Protein AF-A0A4W5PLY5-F1 (afdb_monomer_lite)

Structure (mmCIF, N/CA/C/O backbone):
data_AF-A0A4W5PLY5-F1
#
_entry.id   AF-A0A4W5PLY5-F1
#
loop_
_atom_site.group_PDB
_atom_site.id
_atom_site.type_symbol
_atom_site.label_atom_id
_atom_site.label_alt_id
_atom_site.label_comp_id
_atom_site.label_asym_id
_atom_site.label_entity_id
_atom_site.label_seq_id
_atom_site.pdbx_PDB_ins_code
_atom_site.Cartn_x
_atom_site.Cartn_y
_atom_site.Cartn_z
_atom_site.occupancy
_atom_site.B_iso_or_equiv
_atom_site.auth_seq_id
_atom_site.auth_comp_id
_atom_site.auth_asym_id
_atom_site.auth_atom_id
_atom_site.pdbx_PDB_model_num
ATOM 1 N N . MET A 1 1 ? 3.151 27.236 -1.627 1.00 37.25 1 MET A N 1
ATOM 2 C CA . MET A 1 1 ? 2.928 26.470 -2.877 1.00 37.25 1 MET A CA 1
ATOM 3 C C . MET A 1 1 ? 3.394 25.007 -2.717 1.00 37.25 1 MET A C 1
ATOM 5 O O . MET A 1 1 ? 3.979 24.449 -3.630 1.00 37.25 1 MET A O 1
ATOM 9 N N . GLU A 1 2 ? 3.125 24.353 -1.571 1.00 38.78 2 GLU A N 1
ATOM 10 C CA . GLU A 1 2 ? 3.777 23.074 -1.183 1.00 38.78 2 GLU A CA 1
ATOM 11 C C . GLU A 1 2 ? 2.825 21.877 -1.012 1.00 38.78 2 GLU A C 1
ATOM 13 O O . GLU A 1 2 ? 3.253 20.768 -0.711 1.00 38.78 2 GLU A O 1
ATOM 18 N N . ARG A 1 3 ? 1.519 22.053 -1.242 1.00 42.00 3 ARG A N 1
ATOM 19 C CA . ARG A 1 3 ? 0.507 21.013 -0.970 1.00 42.00 3 ARG A CA 1
ATOM 20 C C . ARG A 1 3 ? 0.464 19.853 -1.977 1.00 42.00 3 ARG A C 1
ATOM 22 O O . ARG A 1 3 ? -0.352 18.958 -1.809 1.00 42.00 3 ARG A O 1
ATOM 29 N N . GLN A 1 4 ? 1.303 19.854 -3.014 1.00 45.94 4 GLN A N 1
ATOM 30 C CA . GLN A 1 4 ? 1.280 18.828 -4.069 1.00 45.94 4 GLN A CA 1
ATOM 31 C C . GLN A 1 4 ? 2.422 17.803 -3.999 1.00 45.94 4 GLN A C 1
ATOM 33 O O . GLN A 1 4 ? 2.379 16.827 -4.742 1.00 45.94 4 GLN A O 1
ATOM 38 N N . LYS A 1 5 ? 3.423 17.971 -3.120 1.00 44.31 5 LYS A N 1
ATOM 39 C CA . LYS A 1 5 ? 4.597 17.072 -3.082 1.00 44.31 5 LYS A CA 1
ATOM 40 C C . LYS A 1 5 ? 4.474 15.881 -2.121 1.00 44.31 5 LYS A C 1
ATOM 42 O O . LYS A 1 5 ? 5.244 14.942 -2.248 1.00 44.31 5 LYS A O 1
ATOM 47 N N . SER A 1 6 ? 3.500 15.872 -1.212 1.00 43.03 6 SER A N 1
ATOM 48 C CA . SER A 1 6 ? 3.457 14.948 -0.064 1.00 43.03 6 SER A CA 1
ATOM 49 C C . SER A 1 6 ? 2.333 13.899 -0.092 1.00 43.03 6 SER A C 1
ATOM 51 O O . SER A 1 6 ? 1.884 13.451 0.961 1.00 43.03 6 SER A O 1
ATOM 53 N N . GLY A 1 7 ? 1.913 13.460 -1.285 1.00 43.56 7 GLY A N 1
ATOM 54 C CA . GLY A 1 7 ? 0.998 12.321 -1.445 1.00 43.56 7 GLY A CA 1
ATOM 55 C C . GLY A 1 7 ? -0.453 12.647 -1.070 1.00 43.56 7 GLY A C 1
ATOM 56 O O . GLY A 1 7 ? -0.740 13.329 -0.091 1.00 43.56 7 GLY A O 1
ATOM 57 N N . GLY A 1 8 ? -1.389 12.211 -1.912 1.00 49.47 8 GLY A N 1
ATOM 58 C CA . GLY A 1 8 ? -2.797 12.598 -1.844 1.00 49.47 8 GLY A CA 1
ATOM 59 C C . GLY A 1 8 ? -3.451 12.367 -0.478 1.00 49.47 8 GLY A C 1
ATOM 60 O O . GLY A 1 8 ? -3.172 11.396 0.222 1.00 49.47 8 GLY A O 1
ATOM 61 N N . ASN A 1 9 ? -4.380 13.257 -0.119 1.00 45.59 9 ASN A N 1
ATOM 62 C CA . ASN A 1 9 ? -5.299 13.022 0.989 1.00 45.59 9 ASN A CA 1
ATOM 63 C C . ASN A 1 9 ? -6.125 11.773 0.667 1.00 45.59 9 ASN A C 1
ATOM 65 O O . ASN A 1 9 ? -7.021 11.830 -0.178 1.00 45.59 9 ASN A O 1
ATOM 69 N N . TYR A 1 10 ? -5.860 10.659 1.354 1.00 52.91 10 TYR A N 1
ATOM 70 C CA . TYR A 1 10 ? -6.839 9.584 1.438 1.00 52.91 10 TYR A CA 1
ATOM 71 C C . TYR A 1 10 ? -8.093 10.176 2.080 1.00 52.91 10 TYR A C 1
ATOM 73 O O . TYR A 1 10 ? -8.100 10.538 3.260 1.00 52.91 10 TYR A O 1
ATOM 81 N N . SER A 1 11 ? -9.110 10.427 1.253 1.00 55.78 11 SER A N 1
ATOM 82 C CA . SER A 1 11 ? -10.267 11.205 1.683 1.00 55.78 11 SER A CA 1
ATOM 83 C C . SER A 1 11 ? -10.959 10.500 2.851 1.00 55.78 11 SER A C 1
ATOM 85 O O . SER A 1 11 ? -11.158 9.284 2.835 1.00 55.78 11 SER A O 1
ATOM 87 N N . ARG A 1 12 ? -11.345 11.278 3.867 1.00 48.94 12 ARG A N 1
ATOM 88 C CA . ARG A 1 12 ? -12.010 10.794 5.088 1.00 48.94 12 ARG A CA 1
ATOM 89 C C . ARG A 1 12 ? -13.253 9.938 4.780 1.00 48.94 12 ARG A C 1
ATOM 91 O O . ARG A 1 12 ? -13.559 9.037 5.548 1.00 48.94 12 ARG A O 1
ATOM 98 N N . TYR A 1 13 ? -13.903 10.195 3.641 1.00 49.31 13 TYR A N 1
ATOM 99 C CA . TYR A 1 13 ? -15.086 9.487 3.148 1.00 49.31 13 TYR A CA 1
ATOM 100 C C . TYR A 1 13 ? -14.782 8.073 2.617 1.00 49.31 13 TYR A C 1
ATOM 102 O O . TYR A 1 13 ? -15.492 7.126 2.951 1.00 49.31 13 TYR A O 1
ATOM 110 N N . ARG A 1 14 ? -13.685 7.905 1.860 1.00 54.97 14 ARG A N 1
ATOM 111 C CA . ARG A 1 14 ? -13.246 6.593 1.346 1.00 54.97 14 ARG A CA 1
ATOM 112 C C . ARG A 1 14 ? -12.831 5.649 2.472 1.00 54.97 14 ARG A C 1
ATOM 114 O O . ARG A 1 14 ? -13.305 4.527 2.545 1.00 54.97 14 ARG A O 1
ATOM 121 N N . ALA A 1 15 ? -12.060 6.143 3.439 1.00 54.91 15 ALA A N 1
ATOM 122 C CA . ALA A 1 15 ? -11.621 5.354 4.596 1.00 54.91 15 ALA A CA 1
ATOM 123 C C . ALA A 1 15 ? -12.763 4.781 5.459 1.00 54.91 15 ALA A C 1
ATOM 125 O O . ALA A 1 15 ? -12.613 3.723 6.076 1.00 54.91 15 ALA A O 1
ATOM 126 N N . GLN A 1 16 ? -13.881 5.511 5.545 1.00 51.00 16 GLN A N 1
ATOM 127 C CA . GLN A 1 16 ? -15.042 5.141 6.357 1.00 51.00 16 GLN A CA 1
ATOM 128 C C . GLN A 1 16 ? -15.945 4.118 5.663 1.00 51.00 16 GLN A C 1
ATOM 130 O O . GLN A 1 16 ? -16.570 3.311 6.344 1.00 51.00 16 GLN A O 1
ATOM 135 N N . THR A 1 17 ? -15.998 4.123 4.330 1.00 61.19 17 THR A N 1
ATOM 136 C CA . THR A 1 17 ? -16.929 3.287 3.556 1.00 61.19 17 THR A CA 1
ATOM 137 C C . THR A 1 17 ? -16.242 2.105 2.869 1.00 61.19 17 THR A C 1
ATOM 139 O O . THR A 1 17 ? -16.855 1.052 2.708 1.00 61.19 17 THR A O 1
ATOM 142 N N . GLU A 1 18 ? -14.954 2.217 2.544 1.00 73.44 18 GLU A N 1
ATOM 143 C CA . GLU A 1 18 ? -14.238 1.261 1.697 1.00 73.44 18 GLU A CA 1
ATOM 144 C C . GLU A 1 18 ? -13.229 0.421 2.492 1.00 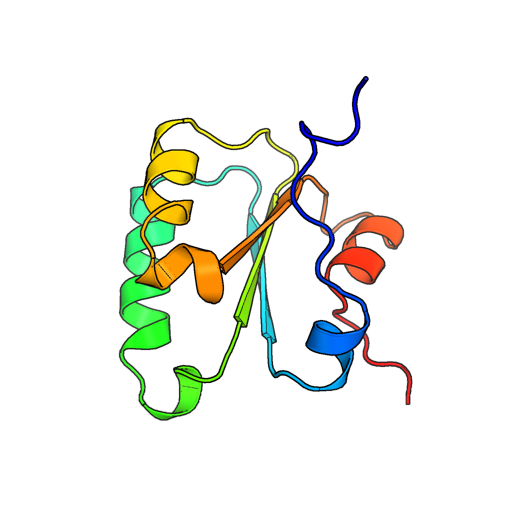73.44 18 GLU A C 1
ATOM 146 O O . GLU A 1 18 ? -12.584 0.889 3.441 1.00 73.44 18 GLU A O 1
ATOM 151 N N . LYS A 1 19 ? -13.106 -0.857 2.122 1.00 87.81 19 LYS A N 1
ATOM 152 C CA . LYS A 1 19 ? -12.150 -1.788 2.731 1.00 87.81 19 LYS A CA 1
ATOM 153 C C . LYS A 1 19 ? -10.748 -1.451 2.238 1.00 87.81 19 LYS A C 1
ATOM 155 O O . LYS A 1 19 ? -10.547 -1.221 1.049 1.00 87.81 19 LYS A O 1
ATOM 160 N N . HIS A 1 20 ? -9.772 -1.434 3.135 1.00 91.12 20 HIS A N 1
ATOM 161 C CA . HIS A 1 20 ? -8.386 -1.189 2.758 1.00 91.12 20 HIS A CA 1
ATOM 162 C C . HIS A 1 20 ? -7.429 -2.066 3.560 1.00 91.12 20 HIS A C 1
ATOM 164 O O . HIS A 1 20 ? -7.756 -2.527 4.653 1.00 91.12 20 HIS A O 1
ATOM 170 N N . VAL A 1 21 ? -6.246 -2.277 2.995 1.00 94.69 21 VAL A N 1
ATOM 171 C CA . VAL A 1 21 ? -5.083 -2.871 3.655 1.00 94.69 21 VAL A CA 1
ATOM 172 C C . VAL A 1 21 ? -3.961 -1.843 3.711 1.00 94.69 21 VAL A C 1
ATOM 174 O O . VAL A 1 21 ? -3.879 -0.968 2.847 1.00 94.69 21 VAL A O 1
ATOM 177 N N . VAL A 1 22 ? -3.093 -1.949 4.716 1.00 94.81 22 VAL A N 1
ATOM 178 C CA . VAL A 1 22 ? -1.919 -1.081 4.849 1.00 94.81 22 VAL A CA 1
ATOM 179 C C . VAL A 1 22 ? -0.650 -1.906 4.667 1.00 94.81 22 VAL A C 1
ATOM 181 O O . VAL A 1 22 ? -0.419 -2.860 5.405 1.00 94.81 22 VAL A O 1
ATOM 184 N N . LEU A 1 23 ? 0.171 -1.528 3.688 1.00 96.56 23 LEU A N 1
ATOM 185 C CA . LEU A 1 23 ? 1.488 -2.096 3.426 1.00 96.56 23 LEU A CA 1
ATOM 186 C C . LEU A 1 23 ? 2.560 -1.161 3.998 1.00 96.56 23 LEU A C 1
ATOM 188 O O . LEU A 1 23 ? 2.824 -0.093 3.443 1.00 96.56 23 LEU A O 1
ATOM 192 N N . CYS A 1 24 ? 3.176 -1.566 5.106 1.00 96.56 24 CYS A N 1
ATOM 193 C CA . CYS A 1 24 ? 4.267 -0.828 5.740 1.00 96.56 24 CYS A CA 1
ATOM 194 C C . CYS A 1 24 ? 5.616 -1.311 5.198 1.00 96.56 24 CYS A C 1
ATOM 196 O O . CYS A 1 24 ? 5.951 -2.486 5.340 1.00 96.56 24 CYS A O 1
ATOM 198 N N . VAL A 1 25 ? 6.406 -0.409 4.613 1.00 96.44 25 VAL A N 1
ATOM 199 C CA . VAL A 1 25 ? 7.738 -0.725 4.064 1.00 96.44 25 VAL A CA 1
ATOM 200 C C . VAL A 1 25 ? 8.732 0.388 4.381 1.00 96.44 25 VAL A C 1
ATOM 202 O O . VAL A 1 25 ? 8.354 1.547 4.506 1.00 96.44 25 VAL A O 1
ATOM 205 N N . SER A 1 26 ? 10.018 0.058 4.510 1.00 94.25 26 SER A N 1
ATOM 206 C CA . SER A 1 26 ? 11.075 1.055 4.746 1.00 94.25 26 SER A CA 1
ATOM 207 C C . SER A 1 26 ? 11.467 1.812 3.473 1.00 94.25 26 SER A C 1
ATOM 209 O O . SER A 1 26 ? 11.756 3.005 3.522 1.00 94.25 26 SER A O 1
ATOM 211 N N . CYS A 1 27 ? 11.461 1.118 2.335 1.00 93.06 27 CYS A N 1
ATOM 212 C CA . CYS A 1 27 ? 11.688 1.657 1.002 1.00 93.06 27 CYS A CA 1
ATOM 213 C C . CYS A 1 27 ? 10.930 0.789 -0.008 1.00 93.06 27 CYS A C 1
ATOM 215 O O . CYS A 1 27 ? 10.983 -0.440 0.070 1.00 93.06 27 CYS A O 1
ATOM 217 N N . LEU A 1 28 ? 10.220 1.416 -0.945 1.00 94.38 28 LEU A N 1
ATOM 218 C CA . LEU A 1 28 ? 9.397 0.706 -1.918 1.00 94.38 28 LEU A CA 1
ATOM 219 C C . LEU A 1 28 ? 10.139 0.561 -3.248 1.00 94.38 28 LEU A C 1
ATOM 221 O O . LEU A 1 28 ? 10.392 1.547 -3.938 1.00 94.38 28 LEU A O 1
ATOM 225 N N . LYS A 1 29 ? 10.442 -0.683 -3.621 1.00 93.50 29 LYS A N 1
ATOM 226 C CA . LYS A 1 29 ? 10.966 -1.031 -4.947 1.00 93.50 29 LYS A CA 1
ATOM 227 C C . LYS A 1 29 ? 9.830 -1.429 -5.884 1.00 93.50 29 LYS A C 1
ATOM 229 O O . LYS A 1 29 ? 8.811 -1.947 -5.432 1.00 93.50 29 LYS A O 1
ATOM 234 N N . ILE A 1 30 ? 10.031 -1.215 -7.184 1.00 93.94 30 ILE A N 1
ATOM 235 C CA . ILE A 1 30 ? 9.031 -1.540 -8.207 1.00 93.94 30 ILE A CA 1
ATOM 236 C C . ILE A 1 30 ? 8.697 -3.034 -8.246 1.00 93.94 30 ILE A C 1
ATOM 238 O O . ILE A 1 30 ? 7.518 -3.360 -8.302 1.00 93.94 30 ILE A O 1
ATOM 242 N N . ASP A 1 31 ? 9.691 -3.917 -8.135 1.00 95.31 31 ASP A N 1
ATOM 243 C CA . ASP A 1 31 ? 9.466 -5.369 -8.200 1.00 95.31 31 ASP A CA 1
ATOM 244 C C . ASP A 1 31 ? 8.571 -5.831 -7.045 1.00 95.31 31 ASP A C 1
ATOM 246 O O . ASP A 1 31 ? 7.525 -6.428 -7.265 1.00 95.31 31 ASP A O 1
ATOM 250 N N . LEU A 1 32 ? 8.898 -5.405 -5.818 1.00 95.50 32 LEU A N 1
ATOM 251 C CA . LEU A 1 32 ? 8.085 -5.677 -4.630 1.00 95.50 32 LEU A CA 1
ATOM 252 C C . LEU A 1 32 ? 6.653 -5.143 -4.776 1.00 95.50 32 LEU A C 1
ATOM 254 O O . LEU A 1 32 ? 5.702 -5.814 -4.383 1.00 95.50 32 LEU A O 1
ATOM 258 N N . LEU A 1 33 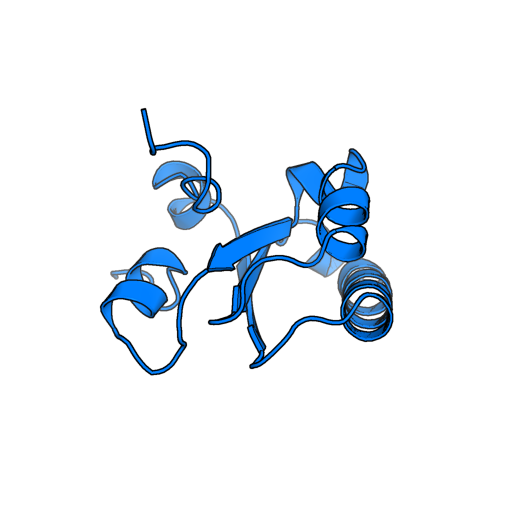? 6.494 -3.927 -5.312 1.00 95.44 33 LEU A N 1
ATOM 259 C CA . LEU A 1 33 ? 5.175 -3.339 -5.534 1.00 95.44 33 LEU A CA 1
ATOM 260 C C . LEU A 1 33 ? 4.365 -4.164 -6.538 1.00 95.44 33 LEU A C 1
ATOM 262 O O . LEU A 1 33 ? 3.203 -4.460 -6.280 1.00 95.44 33 LEU A O 1
ATOM 266 N N . MET A 1 34 ? 4.959 -4.505 -7.679 1.00 95.75 34 MET A N 1
ATOM 267 C CA . MET A 1 34 ? 4.268 -5.220 -8.748 1.00 95.75 34 MET A CA 1
ATOM 268 C C . MET A 1 34 ? 3.911 -6.644 -8.332 1.00 95.75 34 MET A C 1
ATOM 270 O O . MET A 1 34 ? 2.769 -7.047 -8.546 1.00 95.75 34 MET A O 1
ATOM 274 N N . ASP A 1 35 ? 4.832 -7.365 -7.692 1.00 97.44 35 ASP A N 1
ATOM 275 C CA . ASP A 1 35 ? 4.587 -8.720 -7.191 1.00 97.44 35 ASP A CA 1
ATOM 276 C C . ASP A 1 35 ? 3.432 -8.719 -6.185 1.00 97.44 35 ASP A C 1
ATOM 278 O O . ASP A 1 35 ? 2.458 -9.454 -6.358 1.00 97.44 35 ASP A O 1
ATOM 282 N N . PHE A 1 36 ? 3.469 -7.804 -5.208 1.00 97.44 36 PHE A N 1
ATOM 283 C CA . PHE A 1 36 ? 2.398 -7.663 -4.224 1.00 97.44 36 PHE A CA 1
ATOM 284 C C . PHE A 1 36 ? 1.052 -7.311 -4.868 1.00 97.44 36 PHE A C 1
ATOM 286 O O . PHE A 1 36 ? 0.044 -7.939 -4.557 1.00 97.44 36 PHE A O 1
ATOM 293 N N . LEU A 1 37 ? 0.998 -6.306 -5.751 1.00 95.94 37 LEU A N 1
ATOM 294 C CA . LEU A 1 37 ? -0.263 -5.878 -6.367 1.00 95.94 37 LEU A CA 1
ATOM 295 C C . LEU A 1 37 ? -0.857 -6.971 -7.261 1.00 95.94 37 LEU A C 1
ATOM 297 O O . LEU A 1 37 ? -2.068 -7.193 -7.223 1.00 95.94 37 LEU A O 1
ATOM 301 N N . ASN A 1 38 ? -0.023 -7.659 -8.042 1.00 95.44 38 ASN A N 1
ATOM 302 C CA . ASN A 1 38 ? -0.472 -8.749 -8.900 1.00 95.44 38 ASN A CA 1
ATOM 303 C C . ASN A 1 38 ? -1.031 -9.912 -8.073 1.00 95.44 38 ASN A C 1
ATOM 305 O O . ASN A 1 38 ? -2.115 -10.400 -8.384 1.00 95.44 38 ASN A O 1
ATOM 309 N N . GLU A 1 39 ? -0.343 -10.319 -7.004 1.00 97.44 39 GLU A N 1
ATOM 310 C CA . GLU A 1 39 ? -0.807 -11.393 -6.121 1.00 97.44 39 GLU A CA 1
ATOM 311 C C . GLU A 1 39 ? -2.073 -10.991 -5.348 1.00 97.44 39 GLU A C 1
ATOM 313 O O . GLU A 1 39 ? -3.069 -11.718 -5.348 1.00 97.44 39 GLU A O 1
ATOM 318 N N . PHE A 1 40 ? -2.079 -9.801 -4.743 1.00 96.75 40 PHE A N 1
ATOM 319 C CA . PHE A 1 40 ? -3.187 -9.321 -3.919 1.00 96.75 40 PHE A CA 1
ATOM 320 C C . PHE A 1 40 ? -4.483 -9.176 -4.726 1.00 96.75 40 PHE A C 1
ATOM 322 O O . PHE A 1 40 ? -5.546 -9.617 -4.286 1.00 96.75 40 PHE A O 1
ATOM 329 N N . PHE A 1 41 ? -4.412 -8.600 -5.929 1.00 95.06 41 PHE A N 1
ATOM 330 C CA . PHE A 1 41 ? -5.592 -8.382 -6.771 1.00 95.06 41 PHE A CA 1
ATOM 331 C C . PHE A 1 41 ? -5.975 -9.580 -7.652 1.00 95.06 41 PHE A C 1
ATOM 333 O O . PHE A 1 41 ? -7.044 -9.547 -8.273 1.00 95.06 41 PHE A O 1
ATOM 340 N N . ALA A 1 42 ? -5.170 -10.649 -7.682 1.00 95.31 42 ALA A N 1
ATOM 341 C CA . ALA A 1 42 ? -5.541 -11.897 -8.353 1.00 95.31 42 ALA A CA 1
ATOM 342 C C . ALA A 1 42 ? -6.745 -12.578 -7.682 1.00 95.31 42 ALA A C 1
ATOM 344 O O . ALA A 1 42 ? -7.509 -13.280 -8.347 1.00 95.31 42 ALA A O 1
ATOM 345 N N . HIS A 1 43 ? -6.958 -12.352 -6.380 1.00 95.19 43 HIS A N 1
ATOM 346 C CA . HIS A 1 43 ? -8.089 -12.938 -5.666 1.00 95.19 43 HIS A CA 1
ATOM 347 C C . HIS A 1 43 ? -9.379 -12.124 -5.875 1.00 95.19 43 HIS A C 1
ATOM 349 O O . HIS A 1 43 ? -9.419 -10.949 -5.501 1.00 95.19 43 HIS A O 1
ATOM 355 N N . PRO A 1 44 ? -10.488 -12.721 -6.361 1.00 92.44 44 PRO A N 1
ATOM 356 C CA . PRO A 1 44 ? -11.725 -11.986 -6.656 1.00 92.44 44 PRO A CA 1
ATOM 357 C C . PRO A 1 44 ? -12.306 -11.210 -5.467 1.00 92.44 44 PRO A C 1
ATOM 359 O O . PRO A 1 44 ? -12.883 -10.142 -5.641 1.00 92.44 44 PRO A O 1
ATOM 362 N N . ARG A 1 45 ? -12.125 -11.720 -4.241 1.00 92.56 45 ARG A N 1
ATOM 363 C CA . ARG A 1 45 ? -12.626 -11.087 -3.006 1.00 92.56 45 ARG A CA 1
ATOM 364 C C . ARG A 1 45 ? -11.815 -9.873 -2.546 1.00 92.56 45 ARG A C 1
ATOM 366 O O . ARG A 1 45 ? -12.230 -9.233 -1.589 1.00 92.56 45 ARG A O 1
ATOM 373 N N . LEU A 1 46 ? -10.658 -9.616 -3.155 1.00 92.19 46 LEU A N 1
ATOM 374 C CA . LEU A 1 46 ? -9.771 -8.502 -2.805 1.00 92.19 46 LEU A CA 1
ATOM 375 C C . LEU A 1 46 ? -9.813 -7.375 -3.845 1.00 92.19 46 LEU A C 1
ATOM 377 O O . LEU A 1 46 ? -9.201 -6.330 -3.652 1.00 92.19 46 LEU A O 1
ATOM 381 N N . GLN A 1 47 ? -10.561 -7.548 -4.939 1.00 89.31 47 GLN A N 1
ATOM 382 C CA . GLN A 1 47 ? -10.659 -6.554 -6.012 1.00 89.31 47 GLN A CA 1
ATOM 383 C C . GLN A 1 47 ? -11.350 -5.250 -5.590 1.00 89.31 47 GLN A C 1
ATOM 385 O O . GLN A 1 47 ? -11.125 -4.220 -6.227 1.00 89.31 47 GLN A O 1
ATOM 390 N N . ASP A 1 48 ? -12.157 -5.291 -4.527 1.00 89.44 48 ASP A N 1
ATOM 391 C CA . ASP A 1 48 ? -12.830 -4.143 -3.907 1.00 89.44 48 ASP A CA 1
ATOM 392 C C . ASP A 1 48 ? -12.002 -3.474 -2.792 1.00 89.44 48 ASP A C 1
ATOM 394 O O . ASP A 1 48 ? -12.464 -2.503 -2.190 1.00 89.44 48 ASP A O 1
ATOM 398 N N . TYR A 1 49 ? -10.790 -3.968 -2.504 1.00 92.06 49 TYR A N 1
ATOM 399 C CA . TYR A 1 49 ? -9.913 -3.387 -1.489 1.00 92.06 49 TYR A CA 1
ATOM 400 C C . TYR A 1 49 ? -9.015 -2.294 -2.065 1.00 92.06 49 TYR A C 1
ATOM 402 O O . TYR A 1 49 ? -8.496 -2.381 -3.178 1.00 92.06 49 TYR A O 1
ATOM 410 N N . TYR A 1 50 ? -8.749 -1.297 -1.232 1.00 92.00 50 TYR A N 1
ATOM 411 C CA . TYR A 1 50 ? -7.694 -0.322 -1.459 1.00 92.00 50 TYR A CA 1
ATOM 412 C C . TYR A 1 50 ? -6.393 -0.769 -0.798 1.00 92.00 50 TYR A C 1
ATOM 414 O O . TYR A 1 50 ? -6.397 -1.337 0.295 1.00 92.00 50 TYR A O 1
ATOM 422 N N . VAL A 1 51 ? -5.268 -0.455 -1.429 1.00 94.56 51 VAL A N 1
ATOM 423 C CA . VAL A 1 51 ? -3.934 -0.666 -0.860 1.00 94.56 51 VAL A CA 1
ATOM 424 C C . VAL A 1 51 ? -3.370 0.6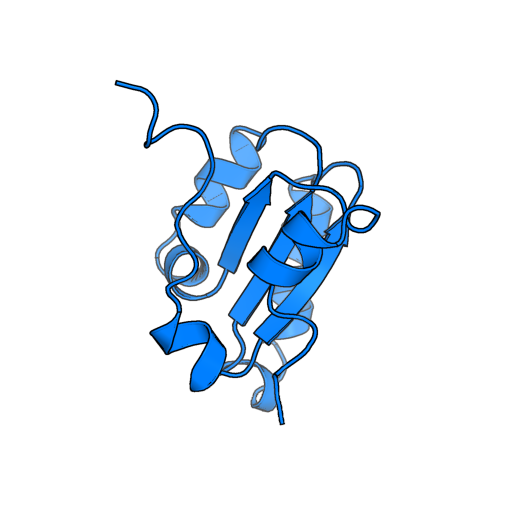86 -0.453 1.00 94.56 51 VAL A C 1
ATOM 426 O O . VAL A 1 51 ? -3.127 1.546 -1.297 1.00 94.56 51 VAL A O 1
ATOM 429 N N . VAL A 1 52 ? -3.140 0.883 0.840 1.00 94.38 52 VAL A N 1
ATOM 430 C CA . VAL A 1 52 ? -2.453 2.060 1.373 1.00 94.38 52 VAL A CA 1
ATOM 431 C C . VAL A 1 52 ? -1.004 1.683 1.648 1.00 94.38 52 VAL A C 1
ATOM 433 O O . VAL A 1 52 ? -0.731 0.816 2.467 1.00 94.38 52 VAL A O 1
ATOM 436 N N . ILE A 1 53 ? -0.060 2.334 0.984 1.00 95.88 53 ILE A N 1
ATOM 437 C CA . ILE A 1 53 ? 1.367 2.139 1.221 1.00 95.88 53 ILE A CA 1
ATOM 438 C C . ILE A 1 53 ? 1.832 3.194 2.213 1.00 95.88 53 ILE A C 1
ATOM 440 O O . ILE A 1 53 ? 1.676 4.388 1.954 1.00 95.88 53 ILE A O 1
ATOM 444 N N . LEU A 1 54 ? 2.420 2.755 3.322 1.00 96.31 54 LEU A N 1
ATOM 445 C CA . LEU A 1 54 ? 3.035 3.621 4.317 1.00 96.31 54 LEU A CA 1
ATOM 446 C C . LEU A 1 54 ? 4.551 3.424 4.282 1.00 96.31 54 LE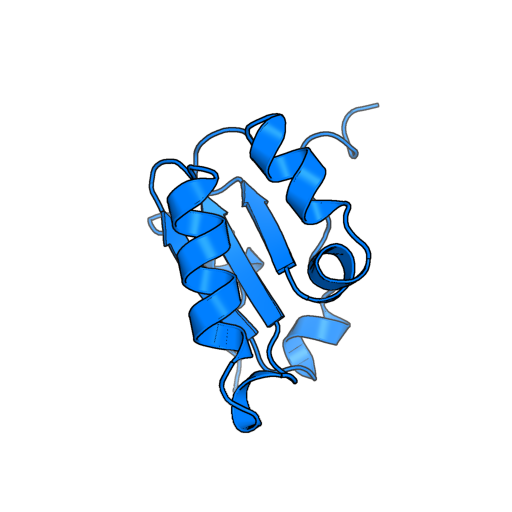U A C 1
ATOM 448 O O . LEU A 1 54 ? 5.057 2.359 4.641 1.00 96.31 54 LEU A O 1
ATOM 452 N N . CYS A 1 55 ? 5.264 4.442 3.809 1.00 96.31 55 CYS A N 1
ATOM 453 C CA . CYS A 1 55 ? 6.704 4.374 3.583 1.00 96.31 55 CYS A CA 1
ATOM 454 C C . CYS A 1 55 ? 7.378 5.692 3.993 1.00 96.31 55 CYS A C 1
ATOM 456 O O . CYS A 1 55 ? 6.912 6.758 3.585 1.00 96.31 55 CYS A O 1
ATOM 458 N N . PRO A 1 56 ? 8.467 5.675 4.785 1.00 96.19 56 PRO A N 1
ATOM 459 C CA . PRO A 1 56 ? 9.127 6.902 5.225 1.00 96.19 56 PRO A CA 1
ATOM 460 C C . PRO A 1 56 ? 9.932 7.571 4.099 1.00 96.19 56 PRO A C 1
ATOM 462 O O . PRO A 1 56 ? 10.124 8.788 4.123 1.00 96.19 56 PRO A O 1
ATOM 465 N N . ALA A 1 57 ? 10.391 6.792 3.115 1.00 93.81 57 ALA A N 1
ATOM 466 C CA . ALA A 1 57 ? 11.147 7.292 1.974 1.00 93.81 57 ALA A CA 1
ATOM 467 C C . ALA A 1 57 ? 10.262 8.086 0.996 1.00 93.81 57 ALA A C 1
ATOM 469 O O . ALA A 1 57 ? 9.047 7.881 0.906 1.00 93.81 57 ALA A O 1
ATOM 470 N N . GLU A 1 58 ? 10.879 8.991 0.235 1.00 90.50 58 GLU A N 1
ATOM 471 C CA . GLU A 1 58 ? 10.207 9.618 -0.904 1.00 90.50 58 GLU A CA 1
ATOM 472 C C . GLU A 1 58 ? 9.863 8.578 -1.976 1.00 90.50 58 GLU A C 1
ATOM 474 O O . GLU A 1 58 ? 10.496 7.527 -2.092 1.00 90.50 58 GLU A O 1
ATOM 479 N N . MET A 1 59 ? 8.826 8.871 -2.757 1.00 89.19 59 MET A N 1
ATOM 480 C CA . MET A 1 59 ? 8.372 7.974 -3.811 1.00 89.19 59 MET A CA 1
ATOM 481 C C . MET A 1 59 ? 9.377 7.941 -4.965 1.00 89.19 59 MET A C 1
ATOM 483 O O . MET A 1 59 ? 9.653 8.969 -5.585 1.00 89.19 59 MET A O 1
ATOM 487 N N . ASP A 1 60 ? 9.850 6.742 -5.298 1.00 90.75 60 ASP A N 1
ATOM 488 C CA . ASP A 1 60 ? 10.698 6.514 -6.466 1.00 90.75 60 ASP A CA 1
ATOM 489 C C . ASP A 1 60 ? 9.973 6.863 -7.785 1.00 90.75 60 ASP A C 1
ATOM 491 O O . ASP A 1 60 ? 8.756 6.701 -7.923 1.00 90.75 60 ASP A O 1
ATOM 495 N N . VAL A 1 61 ? 10.721 7.329 -8.791 1.00 92.50 61 VAL A N 1
ATOM 496 C CA . VAL A 1 61 ? 10.165 7.749 -10.090 1.00 92.50 61 VAL A CA 1
ATOM 497 C C . VAL A 1 61 ? 9.481 6.592 -10.827 1.00 92.50 61 VAL A C 1
ATOM 499 O O . VAL A 1 61 ? 8.447 6.807 -11.466 1.00 92.50 61 VAL A O 1
ATOM 502 N N . GLN A 1 62 ? 10.019 5.373 -10.745 1.00 91.94 62 GLN A N 1
ATOM 503 C CA . GLN A 1 62 ? 9.432 4.189 -11.379 1.00 91.94 62 GLN A CA 1
ATOM 504 C C . GLN A 1 62 ? 8.130 3.790 -10.683 1.00 91.94 62 GLN A C 1
ATOM 506 O O . GLN A 1 62 ? 7.111 3.599 -11.347 1.00 91.94 62 GLN A O 1
ATOM 511 N N . VAL A 1 63 ? 8.125 3.770 -9.346 1.00 92.75 63 VAL A N 1
ATOM 512 C CA . VAL A 1 63 ? 6.908 3.561 -8.541 1.00 92.75 63 VAL A CA 1
ATOM 513 C C . VAL A 1 63 ? 5.842 4.585 -8.915 1.00 92.75 63 VAL A C 1
ATOM 515 O O . VAL A 1 63 ? 4.695 4.225 -9.182 1.00 92.75 6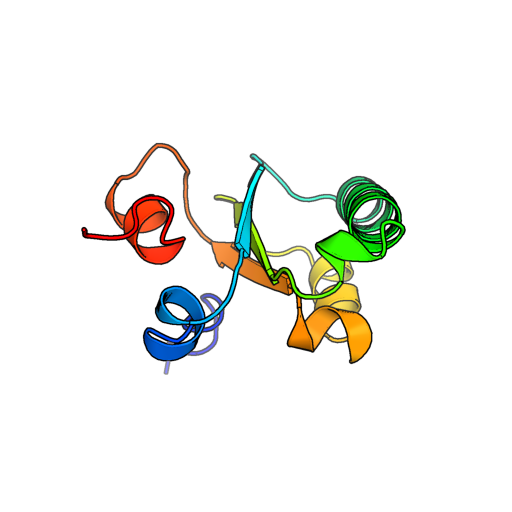3 VAL A O 1
ATOM 518 N N . ARG A 1 64 ? 6.216 5.866 -8.998 1.00 92.06 64 ARG A N 1
ATOM 519 C CA . ARG A 1 64 ? 5.290 6.938 -9.364 1.00 92.06 64 ARG A CA 1
ATOM 520 C C . ARG A 1 64 ? 4.622 6.679 -10.714 1.00 92.06 64 ARG A C 1
ATOM 522 O O . ARG A 1 64 ? 3.419 6.887 -10.837 1.00 92.06 64 ARG A O 1
ATOM 529 N N . ARG A 1 65 ? 5.372 6.212 -11.719 1.00 93.00 65 ARG A N 1
ATOM 530 C CA . ARG A 1 65 ? 4.823 5.866 -13.044 1.00 93.00 65 ARG A CA 1
ATOM 531 C C . ARG A 1 65 ? 3.790 4.746 -12.959 1.00 93.00 65 ARG A C 1
ATOM 533 O O . ARG A 1 65 ? 2.723 4.882 -13.550 1.00 93.00 65 ARG A O 1
ATOM 540 N N . VAL A 1 66 ? 4.071 3.688 -12.196 1.00 92.25 66 VAL A N 1
ATOM 541 C CA . VAL A 1 66 ? 3.125 2.580 -11.975 1.00 92.25 66 VAL A CA 1
ATOM 542 C C . VAL A 1 66 ? 1.841 3.087 -11.322 1.00 92.25 66 VAL A C 1
ATOM 544 O O . VAL A 1 66 ? 0.749 2.780 -11.794 1.00 92.25 66 VAL A O 1
ATOM 547 N N . LEU A 1 67 ? 1.953 3.931 -10.294 1.00 90.94 67 LEU A N 1
ATOM 548 C CA . LEU A 1 67 ? 0.795 4.492 -9.593 1.00 90.94 67 LEU A CA 1
ATOM 549 C C . LEU A 1 67 ? -0.024 5.481 -10.442 1.00 90.94 67 LEU A C 1
ATOM 551 O O . LEU A 1 67 ? -1.153 5.793 -10.078 1.00 90.94 67 LEU A O 1
ATOM 555 N N . HIS A 1 68 ? 0.502 5.955 -11.575 1.00 89.50 68 HIS A N 1
ATOM 556 C CA . HIS A 1 68 ? -0.254 6.749 -12.549 1.00 89.50 68 HIS A CA 1
ATOM 557 C C . HIS A 1 68 ? -1.040 5.898 -13.561 1.00 89.50 68 HIS A C 1
ATOM 559 O O . HIS A 1 68 ? -1.908 6.439 -14.249 1.00 89.50 68 HIS A O 1
ATOM 565 N N . VAL A 1 69 ? -0.784 4.587 -13.660 1.00 91.25 69 VAL A N 1
ATOM 566 C CA . VAL A 1 69 ? -1.573 3.686 -14.515 1.00 91.25 69 VAL A CA 1
ATOM 567 C C . VAL A 1 69 ? -3.017 3.655 -13.998 1.00 91.25 69 VAL A C 1
ATOM 569 O O . VAL A 1 69 ? -3.205 3.428 -12.803 1.00 91.25 69 VAL A O 1
ATOM 572 N N . PRO A 1 70 ? -4.050 3.832 -14.850 1.00 87.69 70 PRO A N 1
ATOM 573 C CA . PRO A 1 70 ? -5.441 3.967 -14.403 1.00 87.69 70 PRO A CA 1
ATOM 574 C C . PRO A 1 70 ? -5.927 2.861 -13.458 1.00 87.69 70 PRO A C 1
ATOM 576 O O . PRO A 1 70 ? -6.637 3.148 -12.498 1.00 87.69 70 PRO A O 1
ATOM 579 N N . LEU A 1 71 ? -5.492 1.618 -13.694 1.00 88.81 71 LEU A N 1
ATOM 580 C CA . LEU A 1 71 ? -5.803 0.468 -12.843 1.00 88.81 71 LEU A CA 1
ATOM 581 C C . LEU A 1 71 ? -5.355 0.677 -11.385 1.00 88.81 71 LEU A C 1
ATOM 583 O O . LEU A 1 71 ? -6.106 0.385 -10.456 1.00 88.81 71 LEU A O 1
ATOM 587 N N . TRP A 1 72 ? -4.142 1.200 -11.187 1.00 91.38 72 TRP A N 1
ATOM 588 C CA . TRP A 1 72 ? -3.528 1.377 -9.870 1.00 91.38 72 TRP A CA 1
ATOM 589 C C . TRP A 1 72 ? -3.836 2.734 -9.251 1.00 91.38 72 TRP A C 1
ATOM 591 O O . TRP A 1 72 ? -4.060 2.804 -8.046 1.00 91.38 72 TRP A O 1
ATOM 601 N N . ALA A 1 73 ? -3.945 3.787 -10.062 1.00 87.00 73 ALA A N 1
ATOM 602 C CA . ALA A 1 73 ? -4.247 5.146 -9.611 1.00 87.00 73 ALA A CA 1
ATOM 603 C C . ALA A 1 73 ? -5.558 5.237 -8.814 1.00 87.00 73 ALA A C 1
ATOM 605 O O . ALA A 1 73 ? -5.720 6.106 -7.958 1.00 87.00 73 ALA A O 1
ATOM 606 N N . GLN A 1 74 ? -6.507 4.342 -9.098 1.00 85.69 74 GLN A N 1
ATOM 607 C CA . GLN A 1 74 ? -7.784 4.285 -8.397 1.00 85.69 74 GLN A CA 1
ATOM 608 C C . GLN A 1 74 ? -7.744 3.433 -7.127 1.00 85.69 74 GLN A C 1
ATOM 610 O O . GLN A 1 74 ? -8.580 3.659 -6.261 1.00 85.69 74 GLN A O 1
ATOM 615 N N . ARG A 1 75 ? -6.806 2.486 -7.005 1.00 90.50 75 ARG A N 1
ATOM 616 C CA . ARG A 1 75 ? -6.810 1.432 -5.970 1.00 90.50 75 ARG A CA 1
ATOM 617 C C . ARG A 1 75 ? -5.680 1.554 -4.954 1.00 90.50 75 ARG A C 1
ATOM 619 O O . ARG A 1 75 ? -5.807 1.057 -3.838 1.00 90.50 75 ARG A O 1
ATOM 626 N N . VAL A 1 76 ? -4.581 2.198 -5.330 1.00 93.25 76 VAL A N 1
ATOM 627 C CA . VAL A 1 76 ? -3.357 2.269 -4.533 1.00 93.25 76 VAL A CA 1
ATOM 628 C C . VAL A 1 76 ? -3.101 3.709 -4.111 1.00 93.25 76 VAL A C 1
ATOM 630 O O . VAL A 1 76 ? -3.117 4.630 -4.926 1.00 93.25 76 VAL A O 1
ATOM 633 N N . ILE A 1 77 ? -2.850 3.908 -2.822 1.00 92.19 77 ILE A N 1
ATOM 634 C CA . ILE A 1 77 ? -2.588 5.213 -2.220 1.00 92.19 77 ILE A CA 1
ATOM 635 C C . ILE A 1 77 ? -1.230 5.159 -1.542 1.00 92.19 77 ILE A C 1
ATOM 637 O O . ILE A 1 77 ? -1.009 4.329 -0.670 1.00 92.19 77 ILE A O 1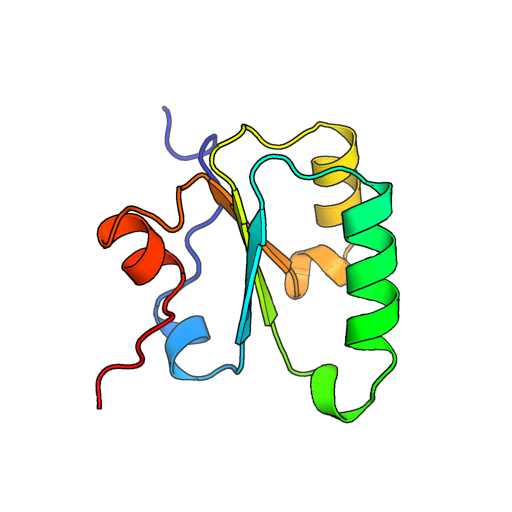
ATOM 641 N N . TYR A 1 78 ? -0.330 6.067 -1.899 1.00 93.31 78 TYR A N 1
ATOM 642 C CA . TYR A 1 78 ? 0.960 6.193 -1.229 1.00 93.31 78 TYR A CA 1
ATOM 643 C C . TYR A 1 78 ? 0.928 7.322 -0.203 1.00 93.31 78 TYR A C 1
ATOM 645 O O . TYR A 1 78 ? 0.639 8.473 -0.542 1.00 93.31 78 TYR A O 1
ATOM 653 N N . LEU A 1 79 ? 1.273 6.997 1.038 1.00 93.19 79 LEU A N 1
ATOM 654 C CA . LEU A 1 79 ? 1.443 7.934 2.136 1.00 93.19 79 LEU A CA 1
ATOM 655 C C . LEU A 1 79 ? 2.905 7.921 2.573 1.00 93.19 79 LEU A C 1
ATOM 657 O O . LEU A 1 79 ? 3.410 6.921 3.084 1.00 93.19 79 LEU A O 1
ATOM 661 N N . GLN A 1 80 ? 3.572 9.063 2.415 1.00 94.62 80 GLN A N 1
ATOM 662 C CA . GLN A 1 80 ? 4.881 9.246 3.024 1.00 94.62 80 GLN A CA 1
ATOM 663 C C . GLN A 1 80 ? 4.708 9.394 4.540 1.00 94.62 80 GLN A C 1
ATOM 665 O O . GLN A 1 80 ? 4.018 10.317 4.998 1.00 94.62 80 GLN A O 1
ATOM 670 N N . GLY A 1 81 ? 5.293 8.473 5.300 1.00 94.31 81 GLY A N 1
ATOM 671 C CA . GLY A 1 81 ? 5.126 8.373 6.748 1.00 94.31 81 GLY A CA 1
ATOM 672 C C . GLY A 1 81 ? 5.685 7.071 7.320 1.00 94.31 81 GLY A C 1
ATOM 673 O O . GLY A 1 81 ? 6.000 6.137 6.585 1.00 94.31 81 GLY A O 1
ATOM 674 N N . SER A 1 82 ? 5.823 7.006 8.640 1.00 93.81 82 SER A N 1
ATOM 675 C CA . SER A 1 82 ? 6.348 5.832 9.342 1.00 93.81 82 SER A CA 1
ATOM 676 C C . SER A 1 82 ? 5.256 5.117 10.126 1.00 93.81 82 SER A C 1
ATOM 678 O O . SER A 1 82 ? 4.465 5.750 10.817 1.00 93.81 82 SER A O 1
ATOM 680 N N . ALA A 1 83 ? 5.283 3.784 10.116 1.00 94.69 83 ALA A N 1
ATOM 681 C CA . ALA A 1 83 ? 4.418 2.970 10.968 1.00 94.69 83 ALA A CA 1
ATOM 682 C C . ALA A 1 83 ? 4.707 3.133 12.476 1.00 94.69 83 ALA A C 1
ATOM 684 O O . ALA A 1 83 ? 3.931 2.674 13.303 1.00 94.69 83 ALA A O 1
ATOM 685 N N . LEU A 1 84 ? 5.814 3.788 12.842 1.00 95.56 84 LEU A N 1
ATOM 686 C CA . LEU A 1 84 ? 6.188 4.053 14.236 1.00 95.56 84 LEU A CA 1
ATOM 687 C C . LEU A 1 84 ? 5.571 5.346 14.793 1.00 95.56 84 LEU A C 1
ATOM 689 O O . LEU A 1 84 ? 5.818 5.689 15.946 1.00 95.56 84 LEU A O 1
ATOM 693 N N . LYS A 1 85 ? 4.831 6.105 13.975 1.00 93.31 85 LYS A N 1
ATOM 694 C CA . LYS A 1 85 ? 4.204 7.367 14.378 1.00 93.31 85 LYS A CA 1
ATOM 695 C C . LYS A 1 85 ? 2.689 7.235 14.330 1.00 93.31 85 LYS A C 1
ATOM 697 O O . LYS A 1 85 ? 2.117 7.089 13.252 1.00 93.31 85 LYS A O 1
ATOM 702 N N . ASP A 1 86 ? 2.030 7.425 15.467 1.00 92.12 86 ASP A N 1
ATOM 703 C CA . ASP A 1 86 ? 0.564 7.368 15.571 1.00 92.12 86 ASP A CA 1
ATOM 704 C C . ASP A 1 86 ? -0.140 8.308 14.590 1.00 92.12 86 ASP A C 1
ATOM 706 O O . ASP A 1 86 ? -1.171 7.969 14.014 1.00 92.12 86 ASP A O 1
ATOM 710 N N . GLN A 1 87 ? 0.445 9.481 14.336 1.00 90.19 87 GLN A N 1
ATOM 711 C CA . GLN A 1 87 ? -0.080 10.435 13.361 1.00 90.19 87 GLN A CA 1
ATOM 712 C C . GLN A 1 87 ? -0.156 9.843 11.945 1.00 90.19 87 GLN A C 1
ATOM 714 O O . GLN A 1 87 ? -1.131 10.074 11.226 1.00 90.19 87 GLN A O 1
ATOM 719 N N . ASP A 1 88 ? 0.850 9.073 11.543 1.00 92.12 88 ASP A N 1
ATOM 720 C CA . ASP A 1 88 ? 0.905 8.436 10.232 1.00 92.12 88 ASP A CA 1
ATOM 721 C C . ASP A 1 88 ? -0.027 7.216 10.172 1.00 92.12 88 ASP A C 1
ATOM 723 O O . ASP A 1 88 ? -0.740 7.037 9.181 1.00 92.12 88 ASP A O 1
ATOM 727 N N . LEU A 1 89 ? -0.149 6.460 11.268 1.00 90.69 89 LEU A N 1
ATOM 728 C CA . LEU A 1 89 ? -1.147 5.391 11.405 1.00 90.69 89 LEU A CA 1
ATOM 729 C C . LEU A 1 89 ? -2.587 5.937 11.320 1.00 90.69 89 LEU A C 1
ATOM 731 O O . LEU A 1 89 ? -3.447 5.355 10.656 1.00 90.69 89 LEU A O 1
ATOM 735 N N . MET A 1 90 ? -2.851 7.105 11.914 1.00 89.62 90 MET A N 1
ATOM 736 C CA . MET A 1 90 ? -4.137 7.813 11.831 1.00 89.62 90 MET A CA 1
ATOM 737 C C . MET A 1 90 ? -4.458 8.314 10.415 1.00 89.62 90 MET A C 1
ATOM 739 O O . MET A 1 90 ? -5.637 8.388 10.035 1.00 89.62 90 MET A O 1
ATOM 743 N N . ARG A 1 91 ? -3.434 8.664 9.622 1.00 88.69 91 ARG A N 1
ATOM 744 C CA . ARG A 1 91 ? -3.573 8.980 8.188 1.00 88.69 91 ARG A CA 1
ATOM 745 C C . ARG A 1 91 ? -3.863 7.723 7.368 1.00 88.69 91 ARG A C 1
ATOM 747 O O . ARG A 1 91 ? -4.703 7.792 6.475 1.00 88.69 91 ARG A O 1
ATOM 754 N N . ALA A 1 92 ? -3.227 6.603 7.715 1.00 90.25 92 ALA A N 1
ATOM 755 C CA . ALA A 1 92 ? -3.447 5.294 7.099 1.00 90.25 92 ALA A CA 1
ATOM 756 C C . ALA A 1 92 ? -4.747 4.602 7.547 1.00 90.25 92 ALA A C 1
ATOM 758 O O . ALA A 1 92 ? -5.151 3.636 6.919 1.00 90.25 92 ALA A O 1
ATOM 759 N N . LYS A 1 93 ? -5.424 5.119 8.585 1.00 87.06 93 LYS A N 1
ATOM 760 C CA . LYS A 1 93 ? -6.764 4.691 9.037 1.00 87.06 93 LYS A CA 1
ATOM 761 C C . LYS A 1 93 ? -6.833 3.241 9.532 1.00 87.06 93 LYS A C 1
ATOM 763 O O . LYS A 1 93 ? -7.888 2.620 9.455 1.00 87.06 93 LYS A O 1
ATOM 768 N N . ILE A 1 94 ? -5.738 2.758 10.126 1.00 84.25 94 ILE A N 1
ATOM 769 C CA . ILE A 1 94 ? -5.609 1.386 10.652 1.00 84.25 94 ILE A CA 1
ATOM 770 C C . ILE A 1 94 ? -6.656 1.084 11.729 1.00 84.25 94 ILE A C 1
ATOM 772 O O . ILE A 1 94 ? -7.255 0.013 11.730 1.00 84.25 94 ILE A O 1
ATOM 776 N N . THR A 1 95 ? -6.919 2.042 12.618 1.00 73.25 95 THR A N 1
ATOM 777 C CA . THR A 1 95 ? -7.969 1.912 13.630 1.00 73.25 95 THR A CA 1
ATOM 778 C C . THR A 1 95 ? -9.229 2.598 13.118 1.00 73.25 95 THR A C 1
ATOM 780 O O . THR A 1 95 ? -9.283 3.830 13.034 1.00 73.25 95 THR A O 1
ATOM 783 N N . ARG A 1 96 ? -10.260 1.819 12.770 1.00 60.12 96 ARG A N 1
ATOM 784 C CA . ARG A 1 96 ? -11.603 2.381 12.591 1.00 60.12 96 ARG A CA 1
ATOM 785 C C . ARG A 1 96 ? -12.138 2.755 13.979 1.00 60.12 96 ARG A C 1
ATOM 787 O O . ARG A 1 96 ? -12.162 1.878 14.840 1.00 60.12 96 ARG A O 1
ATOM 794 N N . PRO A 1 97 ? -12.509 4.023 14.237 1.00 54.56 97 PRO A N 1
ATOM 795 C CA . PRO A 1 97 ? -13.233 4.346 15.458 1.00 54.56 97 PRO A CA 1
ATOM 796 C C . PRO A 1 97 ? -14.558 3.572 15.443 1.00 54.56 97 PRO A C 1
ATOM 798 O O . PRO A 1 97 ? -15.202 3.505 14.393 1.00 54.56 97 PRO A O 1
ATOM 801 N N . PHE A 1 98 ? -14.868 2.935 16.574 1.00 46.53 98 PHE A N 1
ATOM 802 C CA . PHE A 1 98 ? -16.105 2.191 16.814 1.00 46.53 98 PHE A CA 1
ATOM 803 C C . PHE A 1 98 ? -17.345 3.065 16.613 1.00 46.53 98 PHE A C 1
ATOM 805 O O . PHE A 1 98 ? -17.263 4.280 16.914 1.00 46.53 98 PHE A O 1
#

Radius of gyration: 13.12 Å; chains: 1; bounding box: 29×39×31 Å

InterPro domains:
  IPR003148 Regulator of K+ conductance, N-terminal lobe [PF22614] (17-95)
  IPR047871 Calcium-activated potassium channel slowpoke-like [PTHR10027] (1-95)

Sequence (98 aa):
MERQKSGGNYSRYRAQTEKHVVLCVSCLKIDLLMDFLNEFFAHPRLQDYYVVILCPAEMDVQVRRVLHVPLWAQRVIYLQGSALKDQDLMRAKITRPF

Foldseek 3Di:
DPPPQFWDQPDPVCLQPFAEDEAEDADDDPVVVVVCVCVQCVDVVNVRYAYEYEYQDGDDPNNVVVCPPPSNVVRYTYGNHHPVDVVSVVSVSVDDDD

pLDDT: mean 83.47, std 18.09, range [37.25, 97.44]

Organism: NCBI:txid62062

Secondary structure (DSSP, 8-state):
--TTSS-----HHHHHHS-EEEEE-SS--HHHHHHHHHHHHHSGGGTT-EEEEEESSPPPHHHHHHHTSHHHHTTEEEEE--TT-HHHHHHHT-S---